Protein AF-A0A7X9HAW2-F1 (afdb_monomer)

Secondary structure (DSSP, 8-state):
---STTTTSSSSSS------------TTT-EEEEEE-TTSPTT-SEEEEEEEEETTEEEEEEEETTS-EEE-EEEEEETTEEEEEEEETTEEEEEEE-

Structure (mmCIF, N/CA/C/O backbone):
data_AF-A0A7X9HAW2-F1
#
_entry.id   AF-A0A7X9HAW2-F1
#
loop_
_atom_site.group_PDB
_atom_site.id
_atom_site.type_symbol
_atom_site.label_atom_id
_atom_site.label_alt_id
_atom_site.label_comp_id
_atom_site.label_asym_id
_atom_site.label_entity_id
_atom_site.label_seq_id
_atom_site.pdbx_PDB_ins_code
_atom_site.Cartn_x
_atom_site.Cartn_y
_atom_site.Cartn_z
_atom_site.occupancy
_atom_site.B_iso_or_equiv
_atom_site.auth_seq_id
_atom_site.auth_comp_id
_atom_site.auth_asym_id
_atom_site.auth_atom_id
_atom_site.pdbx_PDB_model_num
ATOM 1 N N . MET A 1 1 ? -58.103 29.050 15.072 1.00 41.81 1 MET A N 1
ATOM 2 C CA . MET A 1 1 ? -57.037 29.326 14.080 1.00 41.81 1 MET A CA 1
ATOM 3 C C . MET A 1 1 ? -55.720 29.242 14.839 1.00 41.81 1 MET A C 1
ATOM 5 O O . MET A 1 1 ? -55.423 30.132 15.610 1.00 41.81 1 MET A O 1
ATOM 9 N N . LYS A 1 2 ? -55.117 28.055 14.980 1.00 49.22 2 LYS A N 1
ATOM 10 C CA . LYS A 1 2 ? -54.220 27.401 14.007 1.00 49.22 2 LYS A CA 1
ATOM 11 C C . LYS A 1 2 ? -53.192 28.409 13.487 1.00 49.22 2 LYS A C 1
ATOM 13 O O . LYS A 1 2 ? -53.589 29.343 12.803 1.00 49.22 2 LYS A O 1
ATOM 18 N N . LYS A 1 3 ? -51.910 28.113 13.728 1.00 50.97 3 LYS A N 1
ATOM 19 C CA . LYS A 1 3 ? -50.704 28.824 13.260 1.00 50.97 3 LYS A CA 1
ATOM 20 C C . LYS A 1 3 ? -50.237 29.954 14.184 1.00 50.97 3 LYS A C 1
ATOM 22 O O . LYS A 1 3 ? -50.473 31.113 13.899 1.00 50.97 3 LYS A O 1
ATOM 27 N N . MET A 1 4 ? -49.525 29.594 15.251 1.00 47.78 4 MET A N 1
ATOM 28 C CA . MET A 1 4 ? -48.324 30.350 15.662 1.00 47.78 4 MET A CA 1
ATOM 29 C C . MET A 1 4 ? -47.445 29.616 16.690 1.00 47.78 4 MET A C 1
ATOM 31 O O . MET A 1 4 ? -46.338 30.053 16.967 1.00 47.78 4 MET A O 1
ATOM 35 N N . LEU A 1 5 ? -47.851 28.427 17.147 1.00 52.12 5 LEU A N 1
ATOM 36 C CA . LEU A 1 5 ? -46.997 27.450 17.844 1.00 52.12 5 LEU A CA 1
ATOM 37 C C . LEU A 1 5 ? -46.090 26.649 16.878 1.00 52.12 5 LEU A C 1
ATOM 39 O O . LEU A 1 5 ? -46.030 25.429 16.954 1.00 52.12 5 LEU A O 1
ATOM 43 N N . VAL A 1 6 ? -45.433 27.299 15.911 1.00 52.31 6 VAL A N 1
ATOM 44 C CA . VAL A 1 6 ? -44.596 26.590 14.907 1.00 52.31 6 VAL A CA 1
ATOM 45 C C . VAL A 1 6 ? -43.102 26.928 15.017 1.00 52.31 6 VAL A C 1
ATOM 47 O O . VAL A 1 6 ? -42.274 26.218 14.462 1.00 52.31 6 VAL A O 1
ATOM 50 N N . PHE A 1 7 ? -42.709 27.933 15.806 1.00 47.62 7 PHE A N 1
ATOM 51 C CA . PHE A 1 7 ? -41.298 28.343 15.891 1.00 47.62 7 PHE A CA 1
ATOM 52 C C . PHE A 1 7 ? -40.433 27.577 16.910 1.00 47.62 7 PHE A C 1
ATOM 54 O O . PHE A 1 7 ? -39.226 27.782 16.940 1.00 47.62 7 PHE A O 1
ATOM 61 N N . ALA A 1 8 ? -40.998 26.659 17.703 1.00 48.94 8 ALA A N 1
ATOM 62 C CA . ALA A 1 8 ? -40.258 25.941 18.753 1.00 48.94 8 ALA A CA 1
ATOM 63 C C . ALA A 1 8 ? -39.808 24.512 18.376 1.00 48.94 8 ALA A C 1
ATOM 65 O O . ALA A 1 8 ? -39.196 23.835 19.196 1.00 48.94 8 ALA A O 1
ATOM 66 N N . CYS A 1 9 ? -40.075 24.036 17.152 1.00 45.44 9 CYS A N 1
ATOM 67 C CA . CYS A 1 9 ? -39.750 22.657 16.745 1.00 45.44 9 CYS A CA 1
ATOM 68 C C . CYS A 1 9 ? -38.519 22.520 15.828 1.00 45.44 9 CYS A C 1
ATOM 70 O O . CYS A 1 9 ? -38.161 21.401 15.481 1.00 45.44 9 CYS A O 1
ATOM 72 N N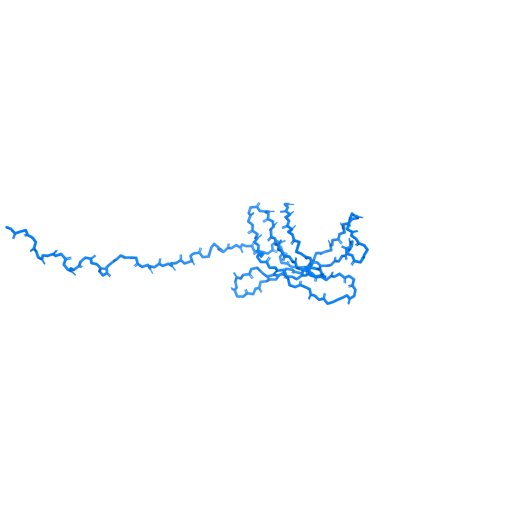 . ILE A 1 10 ? -37.851 23.614 15.444 1.00 52.19 10 ILE A N 1
ATOM 73 C CA . ILE A 1 10 ? -36.718 23.568 14.491 1.00 52.19 10 ILE A CA 1
ATOM 74 C C . ILE A 1 10 ? -35.351 23.426 15.196 1.00 52.19 10 ILE A C 1
ATOM 76 O O . ILE A 1 10 ? -34.353 23.134 14.552 1.00 52.19 10 ILE A O 1
ATOM 80 N N . ALA A 1 11 ? -35.284 23.539 16.526 1.00 49.84 11 ALA A N 1
ATOM 81 C CA . ALA A 1 11 ? -34.017 23.453 17.266 1.00 49.84 11 ALA A CA 1
ATOM 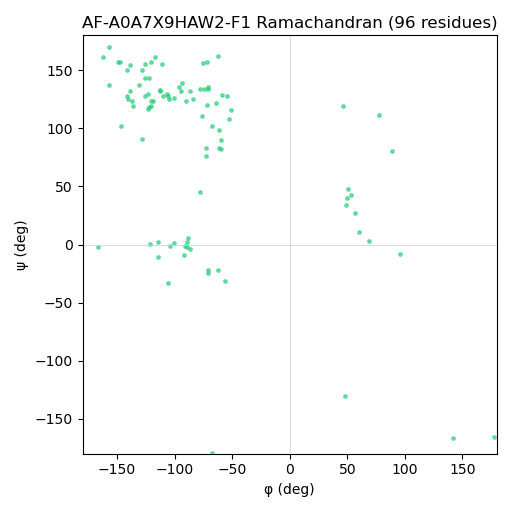82 C C . ALA A 1 11 ? -33.636 22.037 17.751 1.00 49.84 11 ALA A C 1
ATOM 84 O O . ALA A 1 11 ? -32.596 21.879 18.380 1.00 49.84 11 ALA A O 1
ATOM 85 N N . ALA A 1 12 ? -34.460 21.012 17.502 1.00 52.53 12 ALA A N 1
ATOM 86 C CA . ALA A 1 12 ? -34.312 19.714 18.173 1.00 52.53 12 ALA A CA 1
ATOM 87 C C . ALA A 1 12 ? -33.925 18.535 17.267 1.00 52.53 12 ALA A C 1
ATOM 89 O O . ALA A 1 12 ? -33.810 17.419 17.766 1.00 52.53 12 ALA A O 1
ATOM 90 N N . PHE A 1 13 ? -33.709 18.733 15.964 1.00 53.44 13 PHE A N 1
ATOM 91 C CA . PHE A 1 13 ? -33.391 17.620 15.071 1.00 53.44 13 PHE A CA 1
ATOM 92 C C . PHE A 1 13 ? -32.270 17.948 14.081 1.00 53.44 13 PHE A C 1
ATOM 94 O O . PHE A 1 13 ? -32.404 18.832 13.243 1.00 53.44 13 PHE A O 1
ATOM 101 N N . VAL A 1 14 ? -31.239 17.095 14.140 1.00 54.62 14 VAL A N 1
ATOM 102 C CA . VAL A 1 14 ? -30.185 16.849 13.138 1.00 54.62 14 VAL A CA 1
ATOM 103 C C . VAL A 1 14 ? -29.093 17.936 13.110 1.00 54.62 14 VAL A C 1
ATOM 105 O O . VAL A 1 14 ? -29.339 19.068 12.737 1.00 54.62 14 VAL A O 1
ATOM 108 N N . ALA A 1 15 ? -27.842 17.702 13.503 1.00 49.97 15 ALA A N 1
ATOM 109 C CA . ALA A 1 15 ? -27.029 16.526 13.248 1.00 49.97 15 ALA A CA 1
ATOM 110 C C . ALA A 1 15 ? -26.087 16.250 14.428 1.00 49.97 15 ALA A C 1
ATOM 112 O O . ALA A 1 15 ? -25.007 16.828 14.534 1.00 49.97 15 ALA A O 1
ATOM 113 N N . ILE A 1 16 ? -26.443 15.278 15.266 1.00 54.66 16 ILE A N 1
ATOM 114 C CA . ILE A 1 16 ? -25.408 14.432 15.854 1.00 54.66 16 ILE A CA 1
ATOM 115 C C . ILE A 1 16 ? -24.957 13.543 14.693 1.00 54.66 16 ILE A C 1
ATOM 117 O O . ILE A 1 16 ? -25.469 12.444 14.504 1.00 54.66 16 ILE A O 1
ATOM 121 N N . SER A 1 17 ? -24.061 14.044 13.841 1.00 53.19 17 SER A N 1
ATOM 122 C CA . SER A 1 17 ? -23.263 13.165 12.995 1.00 53.19 17 SER A CA 1
ATOM 123 C C . SER A 1 17 ? -22.255 12.503 13.924 1.00 53.19 17 SER A C 1
ATOM 125 O O . SER A 1 17 ? -21.088 12.890 13.987 1.00 53.19 17 SER A O 1
ATOM 127 N N . THR A 1 18 ? -22.717 11.528 14.709 1.00 46.66 18 THR A N 1
ATOM 128 C CA . THR A 1 18 ? -21.810 10.492 15.166 1.00 46.66 18 THR A CA 1
ATOM 129 C C . THR A 1 18 ? -21.343 9.826 13.883 1.00 46.66 18 THR A C 1
ATOM 131 O O . THR A 1 18 ? -22.024 8.986 13.297 1.00 46.66 18 THR A O 1
ATOM 134 N N . ASN A 1 19 ? -20.161 10.220 13.414 1.00 52.38 19 ASN A N 1
ATOM 135 C CA . ASN A 1 19 ? -19.310 9.273 12.728 1.00 52.38 19 ASN A CA 1
ATOM 136 C C . ASN A 1 19 ? -19.060 8.186 13.773 1.00 52.38 19 ASN A C 1
ATOM 138 O O . ASN A 1 19 ? -18.073 8.230 14.500 1.00 52.38 19 ASN A O 1
ATOM 142 N N . ALA A 1 20 ? -20.008 7.257 13.907 1.00 43.72 20 ALA A N 1
ATOM 143 C CA . ALA A 1 20 ? -19.736 5.940 14.419 1.00 43.72 20 ALA A CA 1
ATOM 144 C C . ALA A 1 20 ? -18.740 5.372 13.412 1.00 43.72 20 ALA A C 1
ATOM 146 O O . ALA A 1 20 ? -19.114 4.757 12.413 1.00 43.72 20 ALA A O 1
ATOM 147 N N . GLY A 1 21 ? -17.466 5.723 13.606 1.00 51.16 21 GLY A N 1
ATOM 148 C CA . GLY A 1 21 ? -16.376 4.943 13.082 1.00 51.16 21 GLY A CA 1
ATOM 149 C C . GLY A 1 21 ? -16.6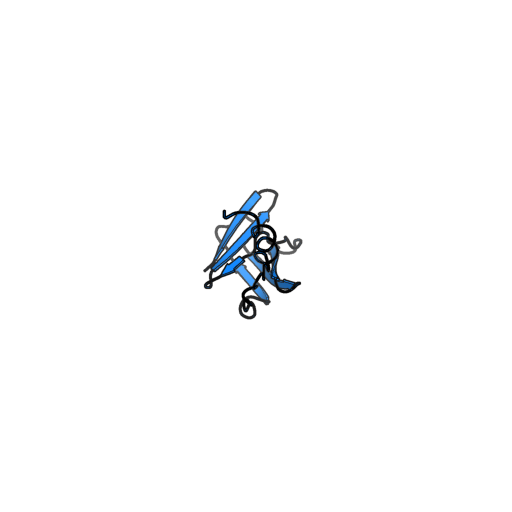78 3.556 13.594 1.00 51.16 21 GLY A C 1
ATOM 150 O O . GLY A 1 21 ? -16.685 3.321 14.798 1.00 51.16 21 GLY A O 1
ATOM 151 N N . ILE A 1 22 ? -17.094 2.682 12.685 1.00 54.69 22 ILE A N 1
ATOM 152 C CA . ILE A 1 22 ? -17.016 1.259 12.944 1.00 54.69 22 ILE A CA 1
ATOM 153 C C . ILE A 1 22 ? -15.564 1.075 13.376 1.00 54.69 22 ILE A C 1
ATOM 155 O O . ILE A 1 22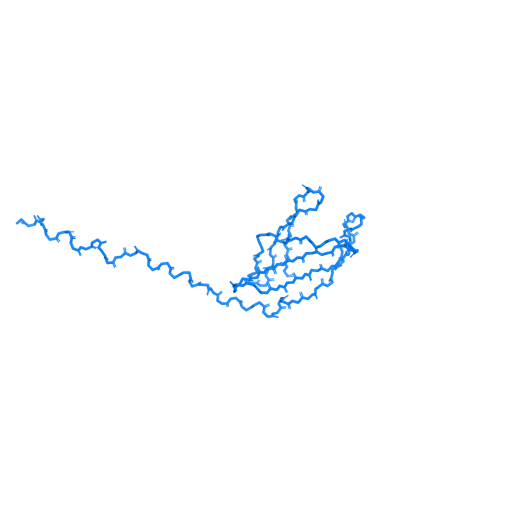 ? -14.683 1.408 12.580 1.00 54.69 22 ILE A O 1
ATOM 159 N N . ASP A 1 23 ? -15.330 0.658 14.622 1.00 58.47 23 ASP A N 1
ATOM 160 C CA . ASP A 1 23 ? -14.011 0.215 15.066 1.00 58.47 23 ASP A CA 1
ATOM 161 C C . ASP A 1 23 ? -13.657 -0.965 14.162 1.00 58.47 23 ASP A C 1
ATOM 163 O O . ASP A 1 23 ? -14.076 -2.106 14.370 1.00 58.47 23 ASP A O 1
ATOM 167 N N . GLN A 1 24 ? -13.011 -0.654 13.042 1.00 67.56 24 GLN A N 1
ATOM 168 C CA . GLN A 1 24 ? -12.514 -1.646 12.121 1.00 67.56 24 GLN A CA 1
ATOM 169 C C . GLN A 1 24 ? -11.261 -2.202 12.764 1.00 67.56 24 GLN A C 1
ATOM 171 O O . GLN A 1 24 ? -10.258 -1.506 12.893 1.00 67.56 24 GLN A O 1
ATOM 176 N N . ASP A 1 25 ? -11.346 -3.455 13.195 1.00 78.12 25 ASP A N 1
ATOM 177 C CA . ASP A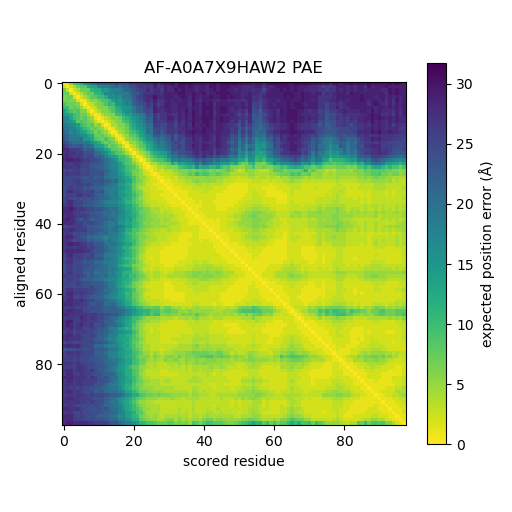 1 25 ? -10.188 -4.164 13.706 1.00 78.12 25 ASP A CA 1
ATOM 178 C C . ASP A 1 25 ? -9.201 -4.397 12.556 1.00 78.12 25 ASP A C 1
ATOM 180 O O . ASP A 1 25 ? -9.396 -5.266 11.703 1.00 78.12 25 ASP A O 1
ATOM 184 N N . TYR A 1 26 ? -8.155 -3.574 12.511 1.00 83.25 26 TYR A N 1
ATOM 185 C CA . TYR A 1 26 ? -7.076 -3.684 11.536 1.00 83.25 26 TYR A CA 1
ATOM 186 C C . TYR A 1 26 ? -5.943 -4.600 12.010 1.00 83.25 26 TYR A C 1
ATOM 188 O O . TYR A 1 26 ? -4.951 -4.731 11.292 1.00 83.25 26 TYR A O 1
ATOM 196 N N . LYS A 1 27 ? -6.040 -5.236 13.191 1.00 83.88 27 LYS A N 1
ATOM 197 C CA . LYS A 1 27 ? -4.932 -6.025 13.767 1.00 83.88 27 LYS A CA 1
ATOM 198 C C . LYS A 1 27 ? -4.431 -7.126 12.843 1.00 83.88 27 LYS A C 1
ATOM 200 O O . LYS A 1 27 ? -3.252 -7.452 12.885 1.00 83.88 27 LYS A O 1
ATOM 205 N N . SER A 1 28 ? -5.311 -7.696 12.022 1.00 85.25 28 SER A N 1
ATOM 206 C CA . SER A 1 28 ? -4.947 -8.726 11.047 1.00 85.25 28 SER A CA 1
ATOM 207 C C . SER A 1 28 ? -4.133 -8.193 9.866 1.00 85.25 28 SER A C 1
ATOM 209 O O . SER A 1 28 ? -3.452 -8.976 9.215 1.00 85.25 28 SER A O 1
ATOM 211 N N . LEU A 1 29 ? -4.210 -6.891 9.578 1.00 89.69 29 LEU A N 1
ATOM 212 C CA . LEU A 1 29 ? -3.589 -6.256 8.418 1.00 89.69 29 LEU A CA 1
ATOM 213 C C . LEU A 1 29 ? -2.345 -5.438 8.787 1.00 89.69 29 LEU A C 1
ATOM 215 O O . LEU A 1 29 ? -1.414 -5.361 7.990 1.00 89.69 29 LEU A O 1
ATOM 219 N N . VAL A 1 30 ? -2.320 -4.820 9.971 1.00 94.56 30 VAL A N 1
ATOM 220 C CA . VAL A 1 30 ? -1.187 -4.006 10.437 1.00 94.56 30 VAL A CA 1
ATOM 221 C C . VAL A 1 30 ? 0.091 -4.843 10.482 1.00 94.56 30 VAL A C 1
ATOM 223 O O . VAL A 1 30 ? 0.130 -5.918 11.076 1.00 94.56 30 VAL A O 1
ATOM 226 N N . GLY A 1 31 ? 1.149 -4.334 9.857 1.00 96.00 31 GLY A N 1
ATOM 227 C CA . GLY A 1 31 ? 2.428 -5.021 9.741 1.00 96.00 31 GLY A CA 1
ATOM 228 C C . GLY A 1 31 ? 3.094 -4.817 8.387 1.00 96.00 31 GLY A C 1
ATOM 229 O O . GLY A 1 31 ? 2.718 -3.944 7.599 1.00 96.00 31 GLY A O 1
ATOM 230 N N . GLU A 1 32 ? 4.104 -5.643 8.130 1.00 97.06 32 GLU A N 1
ATOM 231 C CA . GLU A 1 32 ? 4.893 -5.621 6.903 1.00 97.06 32 GLU A CA 1
ATOM 232 C C . GLU A 1 32 ? 4.603 -6.854 6.048 1.00 97.06 32 GLU A C 1
ATOM 234 O O . GLU A 1 32 ? 4.711 -7.989 6.513 1.00 97.06 32 GLU A O 1
ATOM 239 N N . TRP A 1 33 ? 4.281 -6.635 4.776 1.00 95.19 33 TRP A N 1
ATOM 240 C CA . TRP A 1 33 ? 3.864 -7.683 3.852 1.00 95.19 33 TRP A CA 1
ATOM 241 C C . TRP A 1 33 ? 4.773 -7.696 2.631 1.00 95.19 33 TRP A C 1
ATOM 243 O O . TRP A 1 33 ? 4.808 -6.742 1.854 1.00 95.19 33 TRP A O 1
ATOM 253 N N . LYS A 1 34 ? 5.499 -8.800 2.445 1.00 95.56 34 LYS A N 1
ATOM 254 C CA . LYS 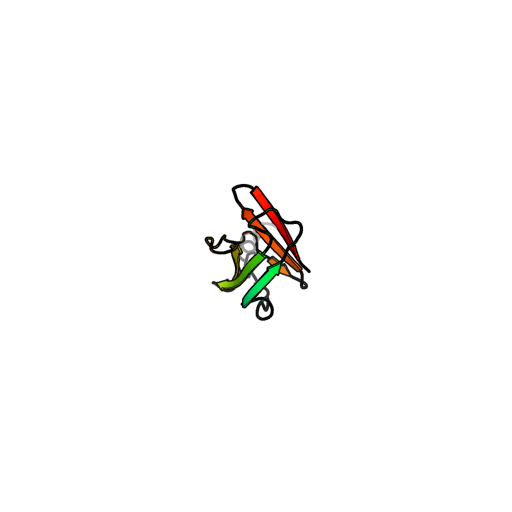A 1 34 ? 6.240 -9.060 1.206 1.00 95.56 34 LYS A CA 1
ATOM 255 C C . LYS A 1 34 ? 5.261 -9.366 0.085 1.00 95.56 34 LYS A C 1
ATOM 257 O O . LYS A 1 34 ? 4.360 -10.181 0.272 1.00 95.56 34 LYS A O 1
ATOM 262 N N . PHE A 1 35 ? 5.480 -8.773 -1.082 1.00 92.44 35 PHE A N 1
ATOM 263 C CA . PHE A 1 35 ? 4.746 -9.128 -2.292 1.00 92.44 35 PHE A CA 1
ATOM 264 C C . PHE A 1 35 ? 5.692 -9.481 -3.436 1.00 92.44 35 PHE A C 1
ATOM 266 O O . PHE A 1 35 ? 6.837 -9.024 -3.492 1.00 92.44 35 PHE A O 1
ATOM 273 N N . GLU A 1 36 ? 5.165 -10.276 -4.364 1.00 94.12 36 GLU A N 1
ATOM 274 C CA . GLU A 1 36 ? 5.792 -10.600 -5.637 1.00 94.12 36 GLU A CA 1
ATOM 275 C C . GLU A 1 36 ? 4.716 -10.634 -6.735 1.00 94.12 36 GLU A C 1
ATOM 277 O O . GLU A 1 36 ? 3.707 -11.325 -6.603 1.00 94.12 36 GLU A O 1
ATOM 282 N N . VAL A 1 37 ? 4.918 -9.864 -7.804 1.00 90.88 37 VAL A N 1
ATOM 283 C CA . VAL A 1 37 ? 4.027 -9.717 -8.960 1.00 90.88 37 VAL A CA 1
ATOM 284 C C . VAL A 1 37 ? 4.856 -9.953 -10.228 1.00 90.88 37 VAL A C 1
ATOM 286 O O . VAL A 1 37 ? 5.421 -9.010 -10.779 1.00 90.88 37 VAL A O 1
ATOM 289 N N . PRO A 1 38 ? 4.934 -11.201 -10.725 1.00 92.00 38 PRO A N 1
ATOM 290 C CA . PRO A 1 38 ? 5.800 -11.551 -11.856 1.00 92.00 38 PRO A CA 1
ATOM 291 C C . PRO A 1 38 ? 5.467 -10.835 -13.171 1.00 92.00 38 PRO A C 1
ATOM 293 O O . PRO A 1 38 ? 6.302 -10.764 -14.064 1.00 92.00 38 PRO A O 1
ATOM 296 N N . SER A 1 39 ? 4.236 -10.340 -13.316 1.00 92.12 39 SER A N 1
ATOM 297 C CA . SER A 1 39 ? 3.775 -9.618 -14.504 1.00 92.12 39 SER A CA 1
ATOM 298 C C . SER A 1 39 ? 4.015 -8.107 -14.439 1.00 92.12 39 SER A C 1
ATOM 300 O O . SER A 1 39 ? 3.626 -7.406 -15.372 1.00 92.12 39 SER A O 1
ATOM 302 N N . ALA A 1 40 ? 4.557 -7.586 -13.334 1.00 90.12 40 ALA A N 1
ATOM 303 C CA . ALA A 1 40 ? 4.853 -6.164 -13.209 1.00 90.12 40 ALA A CA 1
ATOM 304 C C . ALA A 1 40 ? 6.108 -5.789 -14.024 1.00 90.12 40 ALA A C 1
ATOM 306 O O . ALA A 1 40 ? 6.948 -6.651 -14.290 1.00 90.12 40 ALA A O 1
ATOM 307 N N . PRO A 1 41 ? 6.256 -4.516 -14.431 1.00 90.50 41 PRO A N 1
ATOM 308 C CA . PRO A 1 41 ? 7.468 -4.047 -15.095 1.00 90.50 41 PRO A CA 1
ATOM 309 C C . PRO A 1 41 ? 8.711 -4.152 -14.204 1.00 90.50 41 PRO A C 1
ATOM 311 O O . PRO A 1 41 ? 8.608 -4.200 -12.975 1.00 90.50 41 PRO A O 1
ATOM 314 N N . TYR A 1 42 ? 9.884 -4.107 -14.843 1.00 90.44 42 TYR A N 1
ATOM 315 C CA . TYR A 1 42 ? 11.173 -4.151 -14.156 1.00 90.44 42 TYR A CA 1
ATOM 316 C C . TYR A 1 42 ? 11.298 -3.075 -13.075 1.00 90.44 42 TYR A C 1
ATOM 318 O O . TYR A 1 42 ? 11.110 -1.890 -13.348 1.00 90.44 42 TYR A O 1
ATOM 326 N N . GLY A 1 43 ? 11.654 -3.501 -11.864 1.00 90.38 43 GLY A N 1
ATOM 327 C CA . GLY A 1 43 ? 11.794 -2.650 -10.685 1.00 90.38 43 GLY A CA 1
ATOM 328 C C . GLY A 1 43 ? 10.557 -2.618 -9.782 1.00 90.38 43 GLY A C 1
ATOM 329 O O . GLY A 1 43 ? 10.648 -2.093 -8.673 1.00 90.38 43 GLY A O 1
ATOM 330 N N . TYR A 1 44 ? 9.435 -3.210 -10.205 1.00 92.00 44 TYR A N 1
ATOM 331 C CA . TYR A 1 44 ? 8.154 -3.199 -9.483 1.00 92.00 44 TYR A CA 1
ATOM 332 C C . TYR A 1 44 ? 7.618 -4.593 -9.146 1.00 92.00 44 TYR A C 1
ATOM 334 O O . TYR A 1 44 ? 6.559 -4.726 -8.534 1.00 92.00 44 TYR A O 1
ATOM 342 N N . GLU A 1 45 ? 8.345 -5.646 -9.511 1.00 93.19 45 GLU A N 1
ATOM 343 C CA . GLU A 1 45 ? 7.920 -7.034 -9.345 1.00 93.19 45 GLU A CA 1
ATOM 344 C C . GLU A 1 45 ? 7.919 -7.472 -7.889 1.00 93.19 45 GLU A C 1
ATOM 346 O O . GLU A 1 45 ? 7.216 -8.413 -7.542 1.00 93.19 45 GLU A O 1
ATOM 351 N N . LYS A 1 46 ? 8.717 -6.839 -7.026 1.00 95.31 46 LYS A N 1
ATOM 352 C CA . LYS A 1 46 ? 8.861 -7.230 -5.620 1.00 95.31 46 LYS A CA 1
ATOM 353 C C . LYS A 1 46 ? 8.972 -6.012 -4.725 1.00 95.31 46 LYS A C 1
ATOM 355 O O . LYS A 1 46 ? 9.545 -4.987 -5.099 1.00 95.31 46 LYS A O 1
ATOM 360 N N . GLY A 1 47 ? 8.497 -6.159 -3.498 1.00 95.25 47 GLY A N 1
ATOM 361 C CA . GLY A 1 47 ? 8.615 -5.102 -2.510 1.00 95.25 47 GLY A CA 1
ATOM 362 C C . GLY A 1 47 ? 7.961 -5.437 -1.183 1.00 95.25 47 GLY A C 1
ATOM 363 O O . GLY A 1 47 ? 7.631 -6.589 -0.889 1.00 95.25 47 GLY A O 1
ATOM 364 N N . MET A 1 48 ? 7.795 -4.389 -0.388 1.00 96.94 48 MET A N 1
ATOM 365 C CA . MET A 1 48 ? 7.178 -4.428 0.931 1.00 96.94 48 MET A CA 1
ATOM 366 C C . MET A 1 48 ? 5.994 -3.469 0.969 1.00 96.94 48 MET A C 1
ATOM 368 O O . MET A 1 48 ? 6.135 -2.295 0.626 1.00 96.94 48 MET A O 1
ATOM 372 N N . LEU A 1 49 ? 4.846 -3.958 1.421 1.00 95.94 49 LEU A N 1
ATOM 373 C CA . LEU A 1 49 ? 3.727 -3.140 1.874 1.00 95.94 49 LEU A CA 1
ATOM 374 C C . LEU A 1 49 ? 3.831 -2.962 3.388 1.00 95.94 49 LEU A C 1
ATOM 376 O O . LEU A 1 49 ? 4.128 -3.911 4.110 1.00 95.94 49 LEU A O 1
ATOM 380 N N . TYR A 1 50 ? 3.560 -1.756 3.860 1.00 97.25 50 TYR A N 1
ATOM 381 C CA . TYR A 1 50 ? 3.534 -1.403 5.272 1.00 97.25 50 TYR A CA 1
ATOM 382 C C . TYR A 1 50 ? 2.135 -0.901 5.590 1.00 97.25 50 TYR A C 1
ATOM 384 O O . TYR A 1 50 ? 1.711 0.101 5.017 1.00 97.25 50 TYR A O 1
ATOM 392 N N . PHE A 1 51 ? 1.432 -1.570 6.495 1.00 96.62 51 PHE A N 1
ATOM 393 C CA . PHE A 1 51 ? 0.142 -1.117 7.006 1.00 96.62 51 PHE A CA 1
ATOM 394 C C . PHE A 1 51 ? 0.286 -0.752 8.473 1.00 96.62 51 PHE A C 1
ATOM 396 O O . PHE A 1 51 ? 0.870 -1.503 9.254 1.00 96.62 51 PHE A O 1
ATOM 403 N N . PHE A 1 52 ? -0.249 0.401 8.849 1.00 95.38 52 PHE A N 1
ATOM 404 C CA . PHE A 1 52 ? -0.177 0.897 10.215 1.00 95.38 52 PHE A CA 1
ATOM 405 C C . PHE A 1 52 ? -1.401 1.736 10.547 1.00 95.38 52 PHE A C 1
ATOM 407 O O . PHE A 1 52 ? -2.077 2.275 9.671 1.00 95.38 52 PHE A O 1
ATOM 414 N N . GLU A 1 53 ? -1.682 1.840 11.838 1.00 92.75 53 GLU A N 1
ATOM 415 C CA . GLU A 1 53 ? -2.763 2.669 12.336 1.00 92.75 53 GLU A CA 1
ATOM 416 C C . GLU A 1 53 ? -2.228 4.046 12.730 1.00 92.75 53 GLU A C 1
ATOM 418 O O . GLU A 1 53 ? -1.213 4.169 13.420 1.00 92.75 53 GLU A O 1
ATOM 423 N N . LYS A 1 54 ? -2.913 5.093 12.275 1.00 91.06 54 LYS A N 1
ATOM 424 C CA . LYS A 1 54 ? -2.647 6.479 12.652 1.00 91.06 54 LYS A CA 1
ATOM 425 C C . LYS A 1 54 ? -3.975 7.205 12.811 1.00 91.06 54 LYS A C 1
ATOM 427 O O . LYS A 1 54 ? -4.808 7.159 11.913 1.00 91.06 54 LYS A O 1
ATOM 432 N N . ASP A 1 55 ? -4.180 7.866 13.947 1.00 89.56 55 ASP A N 1
ATOM 433 C CA . ASP A 1 55 ? -5.415 8.607 14.251 1.00 89.56 55 ASP A CA 1
ATOM 434 C C . ASP A 1 55 ? -6.696 7.753 14.081 1.00 89.56 55 ASP A C 1
ATOM 436 O O . ASP A 1 55 ? -7.689 8.209 13.505 1.00 89.56 55 ASP A O 1
ATOM 440 N N . ASN A 1 56 ? -6.656 6.495 14.547 1.00 85.75 56 ASN A N 1
ATOM 441 C CA . ASN A 1 56 ? -7.708 5.472 14.399 1.00 85.75 56 ASN A CA 1
ATOM 442 C C . ASN A 1 56 ? -8.104 5.174 12.939 1.00 85.75 56 ASN A C 1
ATOM 444 O O . ASN A 1 56 ? -9.241 4.799 12.635 1.00 85.75 56 ASN A O 1
ATOM 448 N N . LYS A 1 57 ? -7.176 5.385 12.000 1.00 88.88 57 LYS A N 1
ATOM 449 C CA . LYS A 1 57 ? -7.347 5.093 10.577 1.00 88.88 57 LYS A CA 1
ATOM 450 C C . LYS A 1 57 ? -6.228 4.194 10.091 1.00 88.88 57 LYS A C 1
ATOM 452 O O . LYS A 1 57 ? -5.070 4.348 10.476 1.00 88.88 57 LYS A O 1
ATOM 457 N N . LEU A 1 58 ? -6.590 3.291 9.190 1.00 92.38 58 LEU A N 1
ATOM 458 C CA . LEU A 1 58 ? -5.631 2.495 8.450 1.00 92.38 58 LEU A CA 1
ATOM 459 C C . LEU A 1 58 ? -4.914 3.380 7.421 1.00 92.38 58 LEU A C 1
ATOM 461 O O . LEU A 1 58 ? -5.537 3.942 6.520 1.00 92.38 58 LEU A O 1
ATOM 465 N N . GLU A 1 59 ? -3.600 3.463 7.547 1.00 95.62 59 GLU A N 1
ATOM 466 C CA . GLU A 1 59 ? -2.689 4.096 6.600 1.00 95.62 59 GLU A CA 1
ATOM 467 C C . GLU A 1 59 ? -1.741 3.030 6.038 1.00 95.62 59 GLU A C 1
ATOM 469 O O . GLU A 1 59 ? -1.587 1.935 6.593 1.00 95.62 59 GLU A O 1
ATOM 474 N N . GLY A 1 60 ? -1.107 3.333 4.908 1.00 97.00 60 GLY A N 1
ATOM 475 C CA . GLY A 1 60 ? -0.133 2.411 4.359 1.00 97.00 60 GLY A CA 1
ATOM 476 C C . GLY A 1 60 ? 0.815 3.014 3.344 1.00 97.00 60 GLY A C 1
ATOM 477 O O . GLY A 1 60 ? 0.576 4.075 2.766 1.00 97.00 60 GLY A O 1
ATOM 478 N N . GLU A 1 61 ? 1.913 2.304 3.146 1.00 97.62 61 GLU A N 1
ATOM 479 C CA . GLU A 1 61 ? 3.020 2.680 2.277 1.00 97.62 61 GLU A CA 1
ATOM 480 C C . GLU A 1 61 ? 3.506 1.451 1.508 1.00 97.62 61 GLU A C 1
ATOM 482 O O . GLU A 1 61 ? 3.381 0.320 1.976 1.00 97.62 61 GLU A O 1
ATOM 487 N N . VAL A 1 62 ? 4.108 1.668 0.344 1.00 96.62 62 VAL A N 1
ATOM 488 C CA . VAL A 1 62 ? 4.801 0.631 -0.422 1.00 96.62 62 VAL A CA 1
ATOM 489 C C . VAL A 1 62 ? 6.253 1.028 -0.646 1.00 96.62 62 VAL A C 1
ATOM 491 O O . VAL A 1 62 ? 6.553 2.201 -0.857 1.00 96.62 62 VAL A O 1
ATOM 494 N N . LYS A 1 63 ? 7.166 0.059 -0.609 1.00 96.31 63 LYS A N 1
ATOM 495 C CA . LYS A 1 63 ? 8.563 0.231 -1.011 1.00 96.31 63 LYS A CA 1
ATOM 496 C C . LYS A 1 63 ? 8.935 -0.815 -2.050 1.00 96.31 63 LYS A C 1
ATOM 498 O O . LYS A 1 63 ? 8.781 -2.011 -1.803 1.00 96.31 63 LYS A O 1
ATOM 503 N N . PHE A 1 64 ? 9.478 -0.348 -3.167 1.00 94.00 64 PHE A N 1
ATOM 504 C CA . PHE A 1 64 ? 10.055 -1.177 -4.220 1.00 94.00 64 PHE A CA 1
ATOM 505 C C . PHE A 1 64 ? 11.581 -1.188 -4.075 1.00 94.00 64 PHE A C 1
ATOM 507 O O . PHE A 1 64 ? 12.195 -0.123 -3.985 1.00 94.00 64 PHE A O 1
ATOM 514 N N . GLY A 1 65 ? 12.194 -2.376 -4.010 1.00 87.69 65 GLY A N 1
ATOM 515 C CA . GLY A 1 65 ? 13.648 -2.530 -3.854 1.00 87.69 65 GLY A CA 1
ATOM 516 C C . GLY A 1 65 ? 14.251 -1.653 -2.742 1.00 87.69 65 GLY A C 1
ATOM 517 O O . GLY A 1 65 ? 13.748 -1.612 -1.617 1.00 87.69 65 GLY A O 1
ATOM 518 N N . GLU A 1 66 ? 15.321 -0.921 -3.061 1.00 84.25 66 GLU A N 1
ATOM 519 C CA . GLU A 1 66 ? 15.962 0.044 -2.151 1.00 84.25 66 GLU A CA 1
ATOM 520 C C . GLU A 1 66 ? 15.366 1.463 -2.219 1.00 84.25 66 GLU A C 1
ATOM 522 O O . GLU A 1 66 ? 15.853 2.365 -1.540 1.00 84.25 66 GLU A O 1
ATOM 527 N N . GLY A 1 67 ? 14.289 1.666 -2.983 1.00 85.00 67 GLY A N 1
ATOM 528 C CA . GLY A 1 67 ? 13.683 2.975 -3.215 1.00 85.00 67 GLY A CA 1
ATOM 529 C C . GLY A 1 67 ? 13.028 3.625 -1.990 1.00 85.00 67 GLY A C 1
ATOM 530 O O . GLY A 1 67 ? 12.995 3.088 -0.875 1.00 85.00 67 GLY A O 1
ATOM 531 N N . ASN A 1 68 ? 12.472 4.816 -2.216 1.00 90.81 68 ASN A N 1
ATOM 532 C CA . ASN A 1 68 ? 11.676 5.523 -1.217 1.00 90.81 68 ASN A CA 1
ATOM 533 C C . ASN A 1 68 ? 10.321 4.845 -1.003 1.00 90.81 68 ASN A C 1
ATOM 535 O O . ASN A 1 68 ? 9.800 4.148 -1.876 1.00 90.81 68 ASN A O 1
ATOM 539 N N . LYS A 1 69 ? 9.730 5.093 0.166 1.00 95.19 69 LYS A N 1
ATOM 540 C CA . LYS A 1 69 ? 8.355 4.688 0.434 1.00 95.19 69 LYS A CA 1
ATOM 541 C C . LYS A 1 69 ? 7.378 5.599 -0.306 1.00 95.19 69 LYS A C 1
ATOM 543 O O . LYS A 1 69 ? 7.497 6.820 -0.249 1.00 95.19 69 LYS A O 1
ATOM 548 N N . ILE A 1 70 ? 6.397 4.993 -0.961 1.00 95.50 70 ILE A N 1
ATOM 549 C CA . ILE A 1 70 ? 5.306 5.665 -1.662 1.00 95.50 70 ILE A CA 1
ATOM 550 C C . ILE A 1 70 ? 4.039 5.483 -0.833 1.00 95.50 70 ILE A C 1
ATOM 552 O O . ILE A 1 70 ? 3.699 4.367 -0.438 1.00 95.50 70 ILE A O 1
ATOM 556 N N . LYS A 1 71 ? 3.334 6.581 -0.559 1.00 96.75 71 LYS A N 1
ATOM 557 C CA . LYS A 1 71 ? 2.103 6.552 0.233 1.00 96.75 71 LYS A CA 1
ATOM 558 C C . LYS A 1 71 ? 0.957 5.907 -0.555 1.00 96.75 71 LYS A C 1
ATOM 560 O O . LYS A 1 71 ? 0.700 6.281 -1.698 1.00 96.75 71 LYS A O 1
ATOM 565 N N . LEU A 1 72 ? 0.219 5.005 0.092 1.00 97.00 72 LEU A N 1
ATOM 566 C CA . LEU A 1 72 ? -1.061 4.511 -0.404 1.00 97.00 72 LEU A CA 1
ATOM 567 C C . LEU A 1 72 ? -2.153 5.553 -0.139 1.00 97.00 72 LEU A C 1
ATOM 569 O O . LEU A 1 72 ? -2.283 6.103 0.954 1.00 97.00 72 LEU A O 1
ATOM 573 N N . THR A 1 73 ? -2.965 5.817 -1.149 1.00 95.62 73 THR A N 1
ATOM 574 C CA . THR A 1 73 ? -4.093 6.750 -1.101 1.00 95.62 73 THR A CA 1
ATOM 575 C C . THR A 1 73 ? -5.412 5.986 -1.185 1.00 95.62 73 THR A C 1
ATOM 577 O O . THR A 1 73 ? -5.455 4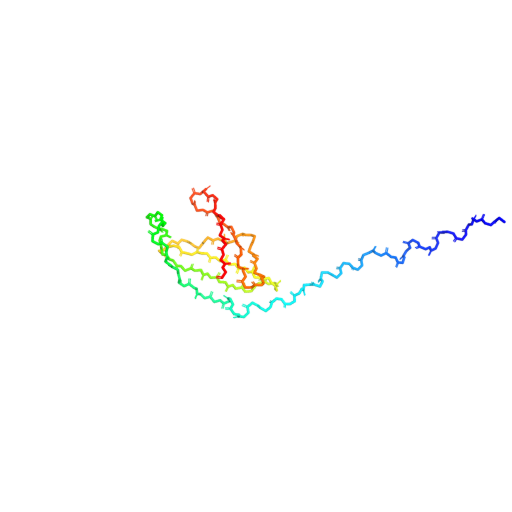.852 -1.659 1.00 95.62 73 THR A O 1
ATOM 580 N N . ASN A 1 74 ? -6.491 6.579 -0.661 1.00 93.75 74 ASN A N 1
ATOM 581 C CA . ASN A 1 74 ? -7.827 5.966 -0.592 1.00 93.75 74 ASN A CA 1
ATOM 582 C C . ASN A 1 74 ? -7.845 4.535 -0.017 1.00 93.75 74 ASN A C 1
ATOM 584 O O . ASN A 1 74 ? -8.657 3.708 -0.437 1.00 93.75 74 ASN A O 1
ATOM 588 N N . LEU A 1 75 ? -6.959 4.245 0.940 1.00 93.50 75 LEU A N 1
ATOM 589 C CA . LEU A 1 75 ? -6.851 2.937 1.571 1.00 93.50 75 LEU A CA 1
ATOM 590 C C . LEU A 1 75 ? -8.136 2.606 2.339 1.00 93.50 75 LEU A C 1
ATOM 592 O O . LEU A 1 75 ? -8.570 3.353 3.215 1.00 93.50 75 LEU A O 1
AT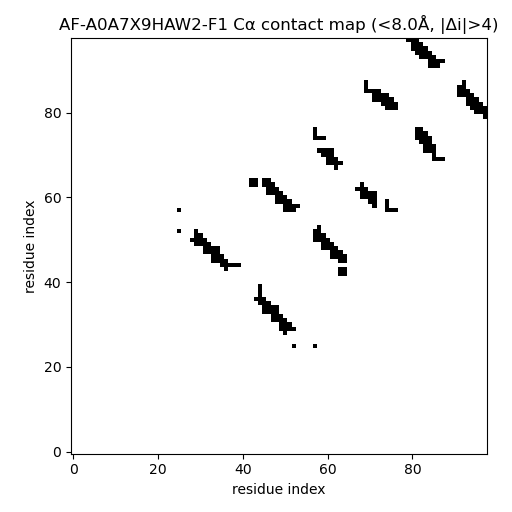OM 596 N N . ARG A 1 76 ? -8.771 1.493 1.975 1.00 90.75 76 ARG A N 1
ATOM 597 C CA . ARG A 1 76 ? -9.992 0.985 2.604 1.00 90.75 76 ARG A CA 1
ATOM 598 C C . ARG A 1 76 ? -9.887 -0.519 2.750 1.00 90.75 76 ARG A C 1
ATOM 600 O O . ARG A 1 76 ? -9.597 -1.214 1.778 1.00 90.75 76 ARG A O 1
ATOM 607 N N . TYR A 1 77 ? -10.198 -1.011 3.937 1.00 89.12 77 TYR A N 1
ATOM 608 C CA . TYR A 1 77 ? -10.291 -2.434 4.219 1.00 89.12 77 TYR A CA 1
ATOM 609 C C . TYR A 1 77 ? -11.704 -2.735 4.695 1.00 89.12 77 TYR A C 1
ATOM 611 O O . TYR A 1 77 ? -12.178 -2.089 5.617 1.00 89.12 77 TYR A O 1
ATOM 619 N N . ALA A 1 78 ? -12.429 -3.639 4.044 1.00 86.81 78 ALA A N 1
ATOM 620 C CA . ALA A 1 78 ? -13.768 -4.030 4.480 1.00 86.81 78 ALA A CA 1
ATOM 621 C C . ALA A 1 78 ? -14.128 -5.409 3.935 1.00 86.81 78 ALA A C 1
ATOM 623 O O . ALA A 1 78 ? -13.928 -5.666 2.747 1.00 86.81 78 ALA A O 1
ATOM 624 N N . LYS A 1 79 ? -14.742 -6.256 4.776 1.00 85.25 79 LYS A N 1
ATOM 625 C CA . LYS A 1 79 ? -15.159 -7.622 4.403 1.00 85.25 79 LYS A CA 1
ATOM 626 C C . LYS A 1 79 ? -14.009 -8.403 3.750 1.00 85.25 79 LYS A C 1
ATOM 628 O O . LYS A 1 79 ? -14.169 -8.910 2.641 1.00 85.25 79 LYS A O 1
ATOM 633 N N . ASP A 1 80 ? -12.840 -8.356 4.385 1.00 84.56 80 ASP A N 1
ATOM 634 C CA . ASP A 1 80 ? -11.591 -8.970 3.916 1.00 84.56 80 ASP A CA 1
ATOM 635 C C . ASP A 1 80 ? -11.078 -8.477 2.555 1.00 84.56 80 ASP A C 1
ATOM 637 O O . ASP A 1 80 ? -10.133 -9.022 2.007 1.00 84.56 80 ASP A O 1
ATOM 641 N N . SER A 1 81 ? -11.645 -7.401 2.003 1.00 88.69 81 SER A N 1
ATOM 642 C CA . SER A 1 81 ? -11.155 -6.799 0.766 1.00 88.69 81 SER A CA 1
ATOM 643 C C . SER A 1 81 ? -10.413 -5.503 1.049 1.00 88.69 81 SER A C 1
ATOM 645 O O . SER A 1 81 ? -10.952 -4.584 1.671 1.00 88.69 81 SER A O 1
ATOM 647 N N . LEU A 1 82 ? -9.192 -5.419 0.526 1.00 91.25 82 LEU A N 1
ATOM 648 C CA . LEU A 1 82 ? -8.378 -4.215 0.521 1.00 91.25 82 LEU A CA 1
ATOM 649 C C . LEU A 1 82 ? -8.538 -3.487 -0.813 1.00 91.25 82 LEU A C 1
ATOM 651 O O . LEU A 1 82 ? -8.479 -4.097 -1.884 1.00 91.25 82 LEU A O 1
ATOM 655 N N . LYS A 1 83 ? -8.700 -2.169 -0.752 1.00 94.38 83 LYS A N 1
ATOM 656 C CA . LYS A 1 83 ? -8.589 -1.279 -1.905 1.00 94.38 83 LYS A CA 1
ATOM 657 C C . LYS A 1 83 ? -7.677 -0.121 -1.565 1.00 94.38 83 LYS A C 1
ATOM 6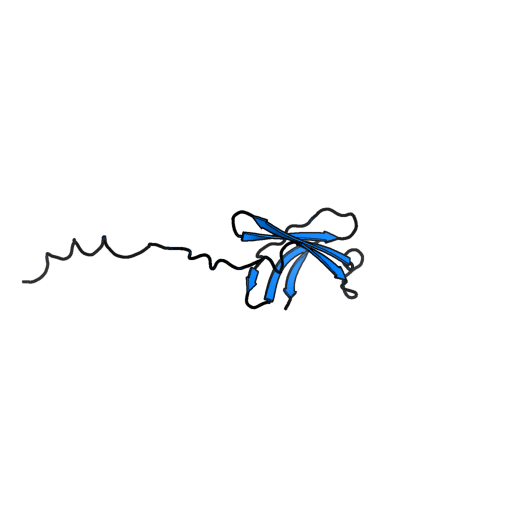59 O O . LYS A 1 83 ? -7.807 0.457 -0.489 1.00 94.38 83 LYS A O 1
ATOM 664 N N . CYS A 1 84 ? -6.804 0.235 -2.489 1.00 95.56 84 CYS A N 1
ATOM 665 C CA . CYS A 1 84 ? -5.991 1.435 -2.391 1.00 95.56 84 CYS A CA 1
ATOM 666 C C . CYS A 1 84 ? -5.527 1.882 -3.770 1.00 95.56 84 CYS A C 1
ATOM 668 O O . CYS A 1 84 ? -5.666 1.163 -4.760 1.00 95.56 84 CYS A O 1
ATOM 670 N N . ASN A 1 85 ? -4.966 3.080 -3.801 1.00 96.88 85 ASN A N 1
ATOM 671 C CA . ASN A 1 85 ? -4.410 3.696 -4.986 1.00 96.88 85 ASN A CA 1
ATOM 672 C C . ASN A 1 85 ? -2.991 4.169 -4.706 1.00 96.88 85 ASN A C 1
ATOM 674 O O . ASN A 1 85 ? -2.674 4.566 -3.584 1.00 96.88 85 ASN A O 1
ATOM 678 N N . LEU A 1 86 ? -2.148 4.186 -5.725 1.00 95.25 86 LEU A N 1
ATOM 679 C CA . LEU A 1 86 ? -0.810 4.751 -5.636 1.00 95.25 86 LEU A CA 1
ATOM 680 C C . LEU A 1 86 ? -0.397 5.348 -6.974 1.00 95.25 86 LEU A C 1
ATOM 682 O O . LEU A 1 86 ? -0.916 4.961 -8.018 1.00 95.25 86 LEU A O 1
ATOM 686 N N . TYR A 1 87 ? 0.550 6.277 -6.914 1.00 93.19 87 TYR A N 1
ATOM 687 C CA . TYR A 1 87 ? 1.236 6.783 -8.092 1.00 93.19 87 TYR A CA 1
ATOM 688 C C . TYR A 1 87 ? 2.641 6.194 -8.136 1.00 93.19 87 TYR A C 1
ATOM 690 O O . TYR A 1 87 ? 3.395 6.327 -7.171 1.00 93.19 87 TYR A O 1
ATOM 698 N N . VAL A 1 88 ? 2.982 5.560 -9.251 1.00 91.12 88 VAL A N 1
ATOM 699 C CA . VAL A 1 88 ? 4.314 5.014 -9.526 1.00 91.12 88 VAL A CA 1
ATOM 700 C C . VAL A 1 88 ? 4.797 5.671 -10.808 1.00 91.12 88 VAL A C 1
ATOM 702 O O . VAL A 1 88 ? 4.129 5.557 -11.824 1.00 91.12 88 VAL A O 1
ATOM 705 N N . ASP A 1 89 ? 5.896 6.423 -10.760 1.00 89.62 89 ASP A N 1
ATOM 706 C CA . ASP A 1 89 ? 6.418 7.172 -11.917 1.00 89.62 89 ASP A CA 1
ATOM 707 C C . ASP A 1 89 ? 5.369 8.037 -12.647 1.00 89.62 89 ASP A C 1
ATOM 709 O O . ASP A 1 89 ? 5.371 8.161 -13.868 1.00 89.62 89 ASP A O 1
ATOM 713 N N . ASN A 1 90 ? 4.486 8.689 -11.880 1.00 90.19 90 ASN A N 1
ATOM 714 C CA . ASN A 1 90 ? 3.331 9.475 -12.348 1.00 90.19 90 ASN A CA 1
ATOM 715 C C . ASN A 1 90 ? 2.185 8.664 -12.981 1.00 90.19 90 ASN A C 1
ATOM 717 O O . ASN A 1 90 ? 1.176 9.255 -13.359 1.00 90.19 90 ASN A O 1
ATOM 721 N N . GLU A 1 91 ? 2.281 7.337 -13.016 1.00 92.62 91 GLU A N 1
ATOM 722 C CA . GLU A 1 91 ? 1.192 6.453 -13.424 1.00 92.62 91 GLU A CA 1
ATOM 723 C C . GLU A 1 91 ? 0.292 6.118 -12.238 1.00 92.62 91 GLU A C 1
ATOM 725 O O . GLU A 1 91 ? 0.757 5.746 -11.156 1.00 92.62 91 GLU A O 1
ATOM 730 N N . TYR A 1 92 ? -1.015 6.248 -12.444 1.00 93.94 92 TYR A N 1
ATOM 731 C CA . TYR A 1 92 ? -2.016 5.934 -11.433 1.00 93.94 92 TYR A CA 1
ATOM 732 C C . TYR A 1 92 ? -2.346 4.439 -11.444 1.00 93.94 92 TYR A C 1
ATOM 734 O O . TYR A 1 92 ? -2.751 3.887 -12.466 1.00 93.94 92 TYR A O 1
ATOM 742 N N . VAL A 1 93 ? -2.222 3.792 -10.285 1.00 93.38 93 VAL A N 1
ATOM 743 C CA . VAL A 1 93 ? -2.463 2.355 -10.119 1.00 93.38 93 VAL A CA 1
ATOM 744 C C . VAL A 1 93 ? -3.597 2.122 -9.122 1.00 93.38 93 VAL A C 1
ATOM 746 O O . VAL A 1 93 ? -3.530 2.542 -7.964 1.00 93.38 93 VAL A O 1
ATOM 749 N N . ASP A 1 94 ? -4.631 1.405 -9.566 1.00 94.62 94 ASP A N 1
ATOM 750 C CA . ASP A 1 94 ? -5.701 0.882 -8.716 1.00 94.62 94 ASP A CA 1
ATOM 751 C C . ASP A 1 94 ? -5.341 -0.521 -8.212 1.00 94.62 94 ASP A C 1
ATOM 753 O O . ASP A 1 94 ? -5.134 -1.446 -8.999 1.00 94.62 94 ASP A O 1
ATOM 757 N N . VAL A 1 95 ? -5.331 -0.709 -6.893 1.00 91.94 95 VAL A N 1
ATOM 758 C CA . VAL A 1 95 ? -5.067 -2.006 -6.263 1.00 91.94 95 VAL A CA 1
ATOM 759 C C . VAL A 1 95 ? -6.328 -2.509 -5.576 1.00 91.94 95 VAL A C 1
ATOM 761 O O . VAL A 1 95 ? -6.982 -1.801 -4.804 1.00 91.94 95 VAL A O 1
ATOM 764 N N . LYS A 1 96 ? -6.658 -3.775 -5.837 1.00 92.25 96 LYS A N 1
ATOM 765 C CA . LYS A 1 96 ? -7.742 -4.493 -5.171 1.00 92.25 96 LYS A CA 1
ATOM 766 C C . LYS A 1 96 ? -7.276 -5.893 -4.796 1.00 92.25 96 LYS A C 1
ATOM 768 O O . LYS A 1 96 ? -6.976 -6.691 -5.678 1.00 92.25 96 LYS A O 1
ATOM 773 N N . ALA A 1 97 ? -7.295 -6.190 -3.503 1.00 86.75 97 ALA A N 1
ATOM 774 C CA . ALA A 1 97 ? -7.000 -7.510 -2.959 1.00 86.75 97 ALA A CA 1
ATOM 775 C C . ALA A 1 97 ? -8.202 -8.059 -2.170 1.00 86.75 97 ALA A C 1
ATOM 777 O O . ALA A 1 97 ? -9.089 -7.306 -1.741 1.00 86.75 97 ALA A O 1
ATOM 778 N N . LYS A 1 98 ? -8.249 -9.383 -2.047 1.00 79.81 98 LYS A N 1
ATOM 779 C CA . LYS A 1 98 ? -9.220 -10.174 -1.289 1.00 79.81 98 LYS A CA 1
ATOM 780 C C . LYS A 1 98 ? -8.481 -11.287 -0.567 1.00 79.81 98 LYS A C 1
ATOM 782 O O . LYS A 1 98 ? -7.431 -11.694 -1.111 1.00 79.81 98 LYS A O 1
#

Nearest PDB structures (foldseek):
  1sa8-assembly1_A  TM=4.495E-01  e=5.905E+00  Rattus norvegicus
  6eoq-assembly2_D  TM=2.605E-01  e=3.789E+00  Homo sapiens

pLDDT: mean 81.95, std 18.03, range [41.81, 97.62]

Sequence (98 aa):
MKKMLVFACIAAFVAISTNAGIDQDYKSLVGEWKFEVPSAPYGYEKGMLYFFEKDNKLEGEVKFGEGNKIKLTNLRYAKDSLKCNLYVDNEYVDVKAK

Mean predicted aligned error: 10.78 Å

Radius of gyration: 22.1 Å; Cα contacts (8 Å, |Δi|>4): 131; chains: 1; bounding box: 73×42×34 Å

Solvent-accessible surface area (backbone atoms only — not comparable to full-atom values): 6308 Å² total; per-residue (Å²): 133,85,91,77,94,67,82,82,71,76,86,79,69,86,76,87,74,71,78,73,68,72,86,72,84,49,74,89,62,50,44,79,42,81,49,76,39,90,88,46,60,93,76,59,30,42,36,40,39,39,31,43,78,54,96,95,35,74,45,38,34,38,28,36,74,91,55,69,75,41,65,48,38,81,58,45,75,58,94,75,28,40,35,33,31,39,69,57,97,85,42,81,44,85,45,79,49,109

Foldseek 3Di:
DDDDVPPPPPPPDDDPPPPPVVLPPCVVPADKDWAAQPPDDPQARIWIKHWDDDPSDIWIWIDGDPDDTWTWAPWDADPNKTWTWTADPNDIDTDIDD